Protein AF-A0AAW7XDD5-F1 (afdb_monomer_lite)

Organism: NCBI:txid86304

Radius of gyration: 12.58 Å; chains: 1; bounding box: 29×21×34 Å

Structure (mmCIF, N/CA/C/O backbone):
data_AF-A0AAW7XDD5-F1
#
_entry.id   AF-A0AAW7XDD5-F1
#
loop_
_atom_site.group_PDB
_atom_site.id
_atom_site.type_symbol
_atom_site.label_atom_id
_atom_site.label_alt_id
_atom_site.label_comp_id
_atom_site.label_asym_id
_atom_site.label_entity_id
_atom_site.label_seq_id
_atom_site.pdbx_PDB_ins_code
_atom_site.Cartn_x
_atom_site.Cartn_y
_atom_site.Cartn_z
_atom_site.occupancy
_atom_site.B_iso_or_equiv
_atom_site.auth_seq_id
_atom_site.auth_comp_id
_atom_site.auth_asym_id
_atom_site.auth_atom_id
_atom_site.pdbx_PDB_model_num
ATOM 1 N N . ALA A 1 1 ? 6.075 4.454 -21.531 1.00 57.59 1 ALA A N 1
ATOM 2 C CA . ALA A 1 1 ? 6.723 3.855 -20.342 1.00 57.59 1 ALA A CA 1
ATOM 3 C C . ALA A 1 1 ? 6.836 4.863 -19.196 1.00 57.59 1 ALA A C 1
ATOM 5 O O . ALA A 1 1 ? 6.259 4.606 -18.149 1.00 57.59 1 ALA A O 1
ATOM 6 N N . ALA A 1 2 ? 7.480 6.022 -19.406 1.00 65.62 2 ALA A N 1
ATOM 7 C CA . ALA A 1 2 ? 7.692 7.041 -18.365 1.00 65.62 2 ALA A CA 1
ATOM 8 C C . ALA A 1 2 ? 6.405 7.498 -17.645 1.00 65.62 2 ALA A C 1
ATOM 10 O O . ALA A 1 2 ? 6.359 7.484 -16.421 1.00 65.62 2 ALA A O 1
ATOM 11 N N . GLN A 1 3 ? 5.331 7.783 -18.391 1.00 70.88 3 GLN A N 1
ATOM 12 C CA . GLN A 1 3 ? 4.050 8.240 -17.824 1.00 70.88 3 GLN A CA 1
ATOM 13 C C . GLN A 1 3 ? 3.440 7.267 -16.798 1.00 70.88 3 GLN A C 1
ATOM 15 O O . GLN A 1 3 ? 2.808 7.693 -15.842 1.00 70.88 3 GLN A O 1
ATOM 20 N N . ILE A 1 4 ? 3.653 5.958 -16.953 1.00 74.00 4 ILE A N 1
ATOM 21 C CA . ILE A 1 4 ? 3.051 4.948 -16.066 1.00 74.00 4 ILE A CA 1
ATOM 22 C C . ILE A 1 4 ? 3.867 4.730 -14.800 1.00 74.00 4 ILE A C 1
ATOM 24 O O . ILE A 1 4 ? 3.299 4.453 -13.748 1.00 74.00 4 ILE A O 1
ATOM 28 N N . GLN A 1 5 ? 5.188 4.896 -14.871 1.00 72.88 5 GLN A N 1
ATOM 29 C CA . GLN A 1 5 ? 5.993 4.966 -13.653 1.00 72.88 5 GLN A CA 1
ATOM 30 C C . GLN A 1 5 ? 5.682 6.241 -12.864 1.00 72.88 5 GLN A C 1
ATOM 32 O O . GLN A 1 5 ? 5.630 6.205 -11.637 1.00 72.88 5 GLN A O 1
ATOM 37 N N . GLN A 1 6 ? 5.389 7.337 -13.567 1.00 79.88 6 GLN A N 1
ATOM 38 C CA . GLN A 1 6 ? 5.027 8.610 -12.958 1.00 79.88 6 GLN A CA 1
ATOM 39 C C . GLN A 1 6 ? 3.705 8.541 -12.182 1.00 79.88 6 GLN A C 1
ATOM 41 O O . GLN A 1 6 ? 3.634 9.087 -11.087 1.00 79.88 6 GLN A O 1
ATOM 46 N N . MET A 1 7 ? 2.720 7.766 -12.652 1.00 82.62 7 MET A N 1
ATOM 47 C CA . MET A 1 7 ? 1.478 7.534 -11.900 1.00 82.62 7 MET A CA 1
ATOM 48 C C . MET A 1 7 ? 1.718 6.943 -10.504 1.00 82.62 7 MET A C 1
ATOM 50 O O . MET A 1 7 ? 1.059 7.335 -9.548 1.00 82.62 7 MET A O 1
ATOM 54 N N . LEU A 1 8 ? 2.661 6.006 -10.346 1.00 85.25 8 LEU A N 1
ATOM 55 C CA . LEU A 1 8 ? 2.935 5.442 -9.020 1.00 85.25 8 LEU A CA 1
ATOM 56 C C . LEU A 1 8 ? 3.624 6.456 -8.099 1.00 85.25 8 LEU A C 1
ATOM 58 O O . LEU A 1 8 ? 3.320 6.518 -6.911 1.00 85.25 8 LEU A O 1
ATOM 62 N N . VAL A 1 9 ? 4.514 7.283 -8.651 1.00 86.56 9 VAL A N 1
ATOM 63 C CA . VAL A 1 9 ? 5.124 8.402 -7.916 1.00 86.56 9 VAL A CA 1
ATOM 64 C C . VAL A 1 9 ? 4.052 9.395 -7.461 1.00 86.56 9 VAL A C 1
ATOM 66 O O . VAL A 1 9 ? 4.088 9.859 -6.325 1.00 86.56 9 VAL A O 1
ATOM 69 N N . GLU A 1 10 ? 3.061 9.678 -8.306 1.00 88.31 10 GLU A N 1
ATOM 70 C CA . GLU A 1 10 ? 1.915 10.512 -7.938 1.00 88.31 10 GLU A CA 1
ATOM 71 C C . GLU A 1 10 ? 1.107 9.899 -6.791 1.00 88.31 10 GLU A C 1
ATOM 73 O O . GLU A 1 10 ? 0.794 10.616 -5.845 1.00 88.31 10 GLU A O 1
ATOM 78 N N . TYR A 1 11 ? 0.841 8.587 -6.811 1.00 89.25 11 TYR A N 1
ATOM 79 C CA . TYR A 1 11 ? 0.154 7.904 -5.707 1.00 89.25 11 TYR A CA 1
ATOM 80 C C . TYR A 1 11 ? 0.943 7.921 -4.391 1.00 89.25 11 TYR A C 1
ATOM 82 O O . TYR A 1 11 ? 0.336 7.980 -3.325 1.00 89.25 11 TYR A O 1
ATOM 90 N N . ARG A 1 12 ? 2.280 7.916 -4.440 1.00 8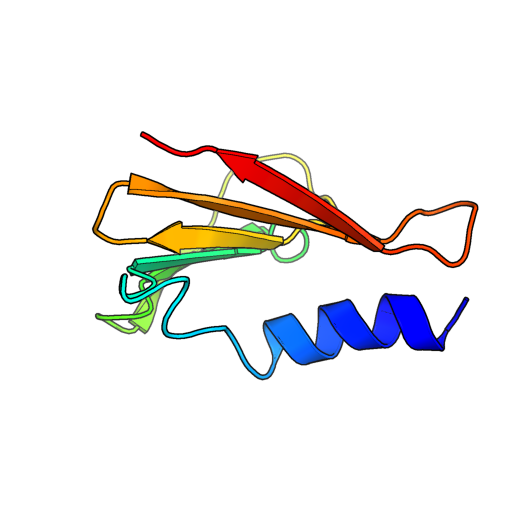9.94 12 ARG A N 1
ATOM 91 C CA . ARG A 1 12 ? 3.122 8.066 -3.239 1.00 89.94 12 ARG A CA 1
ATOM 92 C C . ARG A 1 12 ? 3.111 9.484 -2.684 1.00 89.94 12 ARG A C 1
ATOM 94 O O . ARG A 1 12 ? 3.072 9.675 -1.475 1.00 89.94 12 ARG A O 1
ATOM 101 N N . ASN A 1 13 ? 3.148 10.481 -3.564 1.00 90.00 13 ASN A N 1
ATOM 102 C CA . ASN A 1 13 ? 3.143 11.886 -3.156 1.00 90.00 13 ASN A CA 1
ATOM 103 C C . ASN A 1 13 ? 1.750 12.351 -2.710 1.00 90.00 13 ASN A C 1
ATOM 105 O O . ASN A 1 13 ? 1.636 13.232 -1.862 1.00 90.00 13 ASN A O 1
ATOM 109 N N . ASN A 1 14 ? 0.700 11.747 -3.269 1.00 89.69 14 ASN A N 1
ATOM 110 C CA . ASN A 1 14 ? -0.698 12.040 -2.984 1.00 89.69 14 ASN A CA 1
ATOM 111 C C . ASN A 1 14 ? -1.442 10.739 -2.635 1.00 89.69 14 ASN A C 1
ATOM 113 O O . ASN A 1 14 ? -2.232 10.246 -3.448 1.00 89.69 14 ASN A O 1
ATOM 117 N N . PRO A 1 15 ? -1.195 10.162 -1.444 1.00 87.94 15 PRO A N 1
ATOM 118 C CA . PRO A 1 15 ? -1.817 8.908 -1.048 1.00 87.94 15 PRO A CA 1
ATOM 119 C C . PRO A 1 15 ? -3.338 9.042 -0.977 1.00 87.94 15 PRO A C 1
ATOM 121 O O . PRO A 1 15 ? -3.882 10.044 -0.495 1.00 87.94 15 PRO A O 1
ATOM 124 N N . MET A 1 16 ? -4.035 8.008 -1.452 1.00 89.56 16 MET A N 1
ATOM 125 C CA . MET A 1 16 ? -5.490 7.938 -1.359 1.00 89.56 16 MET A CA 1
ATOM 126 C C . MET A 1 16 ? -5.915 7.914 0.111 1.00 89.56 16 MET A C 1
ATOM 128 O O . MET A 1 16 ? -5.363 7.169 0.915 1.00 89.56 16 MET A O 1
ATOM 132 N N . LYS A 1 17 ? -6.913 8.729 0.459 1.00 91.25 17 LYS A N 1
ATOM 133 C CA . LYS A 1 17 ? -7.462 8.804 1.825 1.00 91.25 17 LYS A CA 1
ATOM 134 C C . LYS A 1 17 ? -8.728 7.976 1.999 1.00 91.25 17 LYS A C 1
ATOM 136 O O . LYS A 1 17 ? -9.104 7.655 3.121 1.00 91.25 17 LYS A O 1
ATOM 141 N N . GLU A 1 18 ? -9.374 7.635 0.893 1.00 92.81 18 GLU A N 1
ATOM 142 C CA . GLU A 1 18 ? -10.635 6.914 0.862 1.00 92.81 18 GLU A CA 1
ATOM 143 C C . GLU A 1 18 ? -10.708 6.068 -0.408 1.00 92.81 18 GLU A C 1
ATOM 145 O O . GLU A 1 18 ? -10.272 6.500 -1.478 1.00 92.81 18 GLU A O 1
ATOM 150 N N . ILE A 1 19 ? -11.247 4.860 -0.282 1.00 91.12 19 ILE A N 1
ATOM 151 C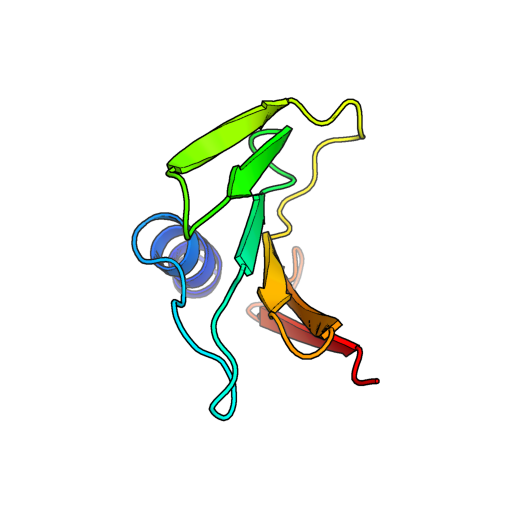 CA . ILE A 1 19 ? -11.499 3.933 -1.381 1.00 91.12 19 ILE A CA 1
ATOM 152 C C . ILE A 1 19 ? -12.905 3.374 -1.170 1.00 91.12 19 ILE A C 1
ATOM 154 O O . ILE A 1 19 ? -13.176 2.746 -0.151 1.00 9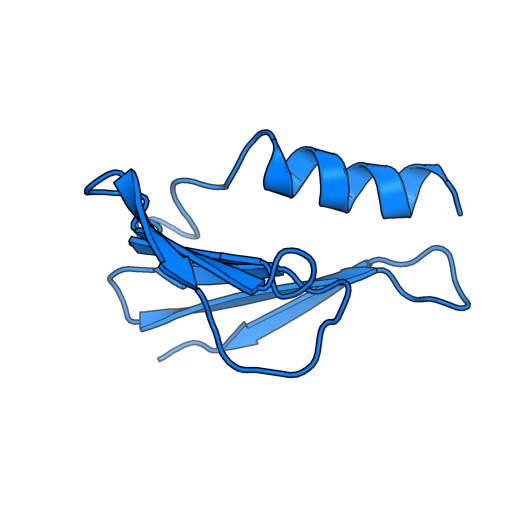1.12 19 ILE A O 1
ATOM 158 N N . LEU A 1 20 ? -13.802 3.606 -2.135 1.00 86.81 20 LEU A N 1
ATOM 159 C CA . LEU A 1 20 ? -15.193 3.124 -2.110 1.00 86.81 20 LEU A CA 1
ATOM 160 C C . LEU A 1 20 ? -15.971 3.487 -0.823 1.00 86.81 20 LEU A C 1
ATOM 162 O O . LEU A 1 20 ? -16.736 2.671 -0.319 1.00 86.81 20 LEU A O 1
ATOM 166 N N . GLY A 1 21 ? -15.787 4.691 -0.270 1.00 90.00 21 GLY A N 1
ATOM 167 C CA . GLY A 1 21 ? -16.448 5.093 0.982 1.00 90.00 21 GLY A CA 1
ATOM 168 C C . GLY A 1 21 ? -15.701 4.688 2.255 1.00 90.00 21 GLY A C 1
ATOM 169 O O . GLY A 1 21 ? -16.043 5.154 3.340 1.00 90.00 21 GLY A O 1
ATOM 170 N N . SER A 1 22 ? -14.681 3.833 2.145 1.00 93.75 22 SER A N 1
ATOM 171 C CA . SER A 1 22 ? -13.895 3.340 3.275 1.00 93.75 22 SER A CA 1
ATOM 172 C C . SER A 1 22 ? -12.589 4.116 3.404 1.00 93.75 22 SER A C 1
ATOM 174 O O . SER A 1 22 ? -11.843 4.269 2.432 1.00 93.75 22 SER A O 1
ATOM 176 N N . LYS A 1 23 ? -12.285 4.618 4.604 1.00 95.56 23 LYS A N 1
ATOM 177 C CA . LYS A 1 23 ? -11.048 5.370 4.848 1.00 95.56 23 LYS A CA 1
ATOM 178 C C . LYS A 1 23 ? -9.836 4.462 4.711 1.00 95.56 23 LYS A C 1
ATOM 180 O O . LYS A 1 23 ? -9.841 3.324 5.176 1.00 95.56 23 LYS A O 1
ATOM 185 N N . VAL A 1 24 ? -8.770 4.988 4.120 1.00 96.19 24 VAL A N 1
ATOM 186 C CA . VAL A 1 24 ? -7.465 4.327 4.094 1.00 96.19 24 VAL A CA 1
ATOM 187 C C . VAL A 1 24 ? -6.822 4.476 5.470 1.00 96.19 24 VAL A C 1
ATOM 189 O O . VAL A 1 24 ? -6.539 5.583 5.920 1.00 96.19 24 VAL A O 1
ATOM 192 N N . ALA A 1 25 ? -6.589 3.348 6.133 1.00 96.38 25 ALA A N 1
ATOM 193 C CA . ALA A 1 25 ? -5.908 3.276 7.418 1.00 96.38 25 ALA A CA 1
ATOM 194 C C . ALA A 1 25 ? -4.385 3.228 7.243 1.00 96.38 25 ALA A C 1
ATOM 196 O O . ALA A 1 25 ? -3.654 3.892 7.978 1.00 96.38 25 ALA A O 1
ATOM 197 N N . TYR A 1 26 ? -3.899 2.469 6.253 1.00 96.94 26 TYR A N 1
ATOM 198 C CA . TYR A 1 26 ? -2.466 2.319 6.002 1.00 96.94 26 TYR A CA 1
ATOM 199 C C . TYR A 1 26 ? -2.098 2.443 4.529 1.00 96.94 26 TYR A C 1
ATOM 201 O O . TYR A 1 26 ? -2.800 1.936 3.654 1.00 96.94 26 TYR A O 1
ATOM 209 N N . ASP A 1 27 ? -0.935 3.040 4.307 1.00 96.50 27 ASP A N 1
ATOM 210 C CA . ASP A 1 27 ? -0.160 3.007 3.072 1.00 96.50 27 ASP A CA 1
ATOM 211 C C . ASP A 1 27 ? 1.094 2.159 3.325 1.00 96.50 27 ASP A C 1
ATOM 213 O O . ASP A 1 27 ? 1.840 2.407 4.271 1.00 96.50 27 ASP A O 1
ATOM 217 N N . CYS A 1 28 ? 1.303 1.130 2.512 1.00 96.75 28 CYS A N 1
ATOM 218 C CA . CYS A 1 28 ? 2.483 0.281 2.547 1.00 96.75 28 CYS A CA 1
ATOM 219 C C . CYS A 1 28 ? 3.262 0.437 1.235 1.00 96.75 28 CYS A C 1
ATOM 221 O O . CYS A 1 28 ? 2.891 -0.162 0.219 1.00 96.75 28 CYS A O 1
ATOM 223 N N . ASP A 1 29 ? 4.372 1.172 1.265 1.00 96.56 29 ASP A N 1
ATOM 224 C CA . ASP A 1 29 ? 5.287 1.312 0.135 1.00 96.56 29 ASP A CA 1
ATOM 225 C C . ASP A 1 29 ? 6.436 0.308 0.252 1.00 96.56 29 ASP A C 1
ATOM 227 O O . ASP A 1 29 ? 7.335 0.413 1.092 1.00 96.56 29 ASP A O 1
ATOM 231 N N . TYR A 1 30 ? 6.413 -0.689 -0.626 1.00 96.19 30 TYR A N 1
ATOM 232 C CA . TYR A 1 30 ? 7.403 -1.760 -0.643 1.00 96.19 30 TYR A CA 1
ATOM 233 C C . TYR A 1 30 ? 8.731 -1.306 -1.257 1.00 96.19 30 TYR A C 1
ATOM 235 O O . TYR A 1 30 ? 9.723 -2.020 -1.139 1.00 96.19 30 TYR A O 1
ATOM 243 N N . GLU A 1 31 ? 8.793 -0.148 -1.919 1.00 94.69 31 GLU A N 1
ATOM 244 C CA . GLU A 1 31 ? 10.046 0.357 -2.488 1.00 94.69 31 GLU A CA 1
ATOM 245 C C . GLU A 1 31 ? 10.900 1.042 -1.414 1.00 94.69 31 GLU A C 1
ATOM 247 O O . GLU A 1 31 ? 12.107 0.792 -1.297 1.00 94.69 31 GLU A O 1
ATOM 252 N N . SER A 1 32 ? 10.260 1.862 -0.577 1.00 95.38 32 SER A N 1
ATOM 253 C CA . SER A 1 32 ? 10.889 2.472 0.597 1.00 95.38 32 SER A CA 1
ATOM 254 C C . SER A 1 32 ? 10.950 1.539 1.809 1.00 95.38 32 SER A C 1
ATOM 256 O O . SER A 1 32 ? 11.735 1.802 2.719 1.00 95.38 32 SER A O 1
ATOM 258 N N . SER A 1 33 ? 10.205 0.427 1.796 1.00 96.94 33 SER A N 1
ATOM 259 C CA . SER A 1 33 ? 10.006 -0.460 2.950 1.00 96.94 33 SER A CA 1
ATOM 260 C C . SER A 1 33 ? 9.341 0.261 4.127 1.00 96.94 33 SER A C 1
ATOM 262 O O . SER A 1 33 ? 9.657 -0.023 5.279 1.00 96.94 33 SER A O 1
ATOM 264 N N . ILE A 1 34 ? 8.418 1.186 3.855 1.00 97.06 34 ILE A N 1
ATOM 265 C CA . ILE A 1 34 ? 7.704 1.956 4.878 1.00 97.06 34 ILE A CA 1
ATOM 266 C C . ILE A 1 34 ? 6.224 1.594 4.873 1.00 97.06 34 ILE A C 1
ATOM 268 O O . ILE A 1 34 ? 5.548 1.644 3.847 1.00 97.06 34 ILE A O 1
ATOM 272 N N . LYS A 1 35 ? 5.712 1.253 6.055 1.00 97.50 35 LYS A N 1
ATOM 27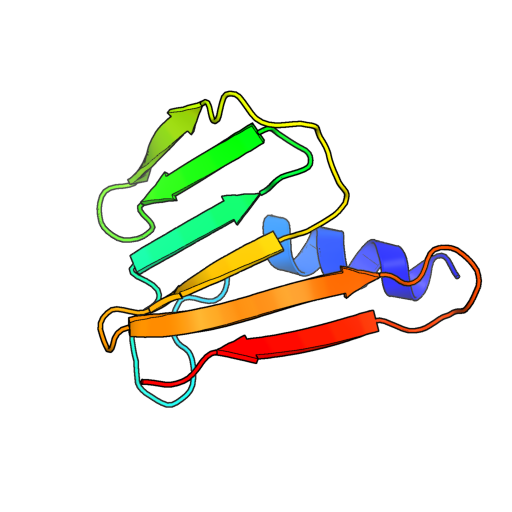3 C CA . LYS A 1 35 ? 4.284 1.220 6.346 1.00 97.50 35 LYS A CA 1
ATOM 274 C C . LYS A 1 35 ? 3.925 2.473 7.126 1.00 97.50 35 LYS A C 1
ATOM 276 O O . LYS A 1 35 ? 4.394 2.650 8.247 1.00 97.50 35 LYS A O 1
ATOM 281 N N . LYS A 1 36 ? 3.063 3.303 6.558 1.00 96.81 36 LYS A N 1
ATOM 282 C CA . LYS A 1 36 ? 2.554 4.528 7.160 1.00 96.81 36 LYS A CA 1
ATOM 283 C C . LYS A 1 36 ? 1.109 4.349 7.595 1.00 96.81 36 LYS A C 1
ATOM 285 O O . LYS A 1 36 ? 0.260 3.929 6.811 1.00 96.81 36 LYS A O 1
ATOM 290 N N . ASN A 1 37 ? 0.814 4.692 8.840 1.00 95.69 37 ASN A N 1
ATOM 291 C CA . ASN A 1 37 ? -0.547 4.892 9.308 1.00 95.69 37 ASN A CA 1
ATOM 292 C C . ASN A 1 37 ? -1.019 6.276 8.846 1.00 95.69 37 ASN A C 1
ATOM 294 O O . ASN A 1 37 ? -0.468 7.293 9.259 1.00 95.69 37 ASN A O 1
ATOM 298 N N . ILE A 1 38 ? -2.029 6.327 7.981 1.00 91.44 38 ILE A N 1
ATOM 299 C CA . ILE A 1 38 ? -2.517 7.590 7.405 1.00 91.44 38 ILE A CA 1
ATOM 300 C C . ILE A 1 38 ? -3.333 8.399 8.425 1.00 91.44 38 ILE A C 1
ATOM 302 O O . ILE A 1 38 ? -3.447 9.617 8.297 1.00 91.44 38 ILE A O 1
ATOM 306 N N . ILE A 1 39 ? -3.858 7.743 9.462 1.00 89.12 39 ILE A N 1
ATOM 307 C CA . ILE A 1 39 ? -4.659 8.368 10.517 1.00 89.12 39 ILE A CA 1
ATOM 308 C C . ILE A 1 39 ? -3.751 9.021 11.566 1.00 89.12 39 ILE A C 1
ATOM 310 O O . ILE A 1 39 ? -3.990 10.162 11.955 1.00 89.12 39 ILE A O 1
ATOM 314 N N . THR A 1 40 ? -2.715 8.310 12.025 1.00 93.44 40 THR A N 1
ATOM 315 C CA . THR A 1 40 ? -1.817 8.794 13.095 1.00 93.44 40 THR A CA 1
ATOM 316 C C . THR A 1 40 ? -0.550 9.466 12.572 1.00 93.44 40 THR A C 1
ATOM 318 O O . THR A 1 40 ? 0.079 10.230 13.297 1.00 93.44 40 THR A O 1
ATOM 321 N N . GLY A 1 41 ? -0.164 9.193 11.324 1.00 92.81 41 GLY A N 1
ATOM 322 C CA . GLY A 1 41 ? 1.097 9.641 10.734 1.00 92.81 41 GLY A CA 1
ATOM 323 C C . GLY A 1 41 ? 2.311 8.789 11.115 1.00 92.81 41 GLY A C 1
ATOM 324 O O . GLY A 1 41 ? 3.403 9.070 10.630 1.00 92.81 41 GLY A O 1
ATOM 325 N N . GLU A 1 42 ? 2.142 7.761 11.950 1.00 96.56 42 GLU A N 1
ATOM 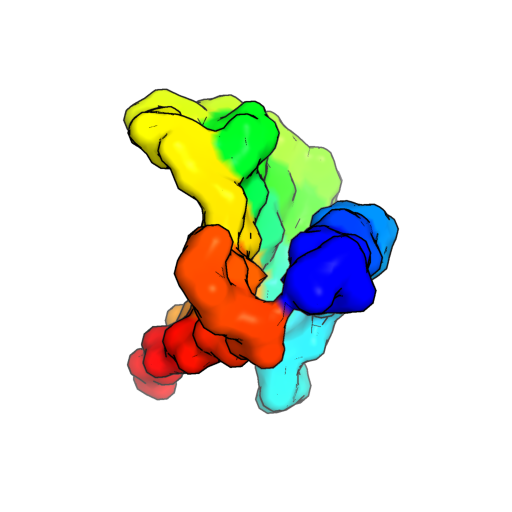326 C CA . GLU A 1 42 ? 3.235 6.878 12.363 1.00 96.56 42 GLU A CA 1
ATOM 327 C C . GLU A 1 42 ? 3.768 6.046 11.195 1.00 96.56 42 GLU A C 1
ATOM 329 O O . GLU A 1 42 ? 3.004 5.523 10.381 1.00 96.56 42 GLU A O 1
ATOM 334 N N . GLU A 1 43 ? 5.086 5.876 11.153 1.00 97.56 43 GLU A N 1
ATOM 335 C CA . GLU A 1 43 ? 5.781 5.089 10.140 1.00 97.56 43 GLU A CA 1
ATOM 336 C C . GLU A 1 43 ? 6.527 3.925 10.791 1.00 97.56 43 GLU A C 1
ATOM 338 O O . GLU A 1 43 ? 7.095 4.037 11.877 1.00 97.56 43 GLU A O 1
ATOM 343 N N . THR A 1 44 ? 6.504 2.772 10.132 1.00 97.44 44 THR A N 1
ATOM 344 C CA . THR A 1 44 ? 7.216 1.570 10.561 1.00 97.44 44 THR A CA 1
ATOM 345 C C . THR A 1 44 ? 7.982 0.992 9.387 1.00 97.44 44 THR A C 1
ATOM 347 O O . THR A 1 44 ? 7.422 0.789 8.307 1.00 97.44 44 THR A O 1
ATOM 350 N N . THR A 1 45 ? 9.256 0.685 9.610 1.00 97.62 45 THR A N 1
ATOM 351 C CA . THR A 1 45 ? 10.079 -0.014 8.625 1.00 97.62 45 THR A CA 1
ATOM 352 C C . THR A 1 45 ? 9.639 -1.471 8.512 1.00 97.62 45 THR A C 1
ATOM 354 O O . THR A 1 45 ? 9.515 -2.177 9.511 1.00 97.62 45 THR A O 1
ATOM 357 N N . MET A 1 46 ? 9.412 -1.928 7.286 1.00 96.88 46 MET A N 1
ATOM 358 C CA . MET A 1 46 ? 9.057 -3.304 6.963 1.00 96.88 46 MET A CA 1
ATOM 359 C C . MET A 1 46 ? 10.317 -4.100 6.605 1.00 96.88 46 MET A C 1
ATOM 361 O O . MET A 1 46 ? 11.034 -3.736 5.674 1.00 96.88 46 MET A O 1
ATOM 365 N N . ASP A 1 47 ? 10.563 -5.214 7.294 1.00 95.75 47 ASP A N 1
ATOM 366 C CA . ASP A 1 47 ? 11.653 -6.142 6.960 1.00 95.75 47 ASP A CA 1
ATOM 367 C C . ASP A 1 47 ? 11.205 -7.141 5.882 1.00 95.75 47 ASP A C 1
ATOM 369 O O . ASP A 1 47 ? 10.860 -8.292 6.14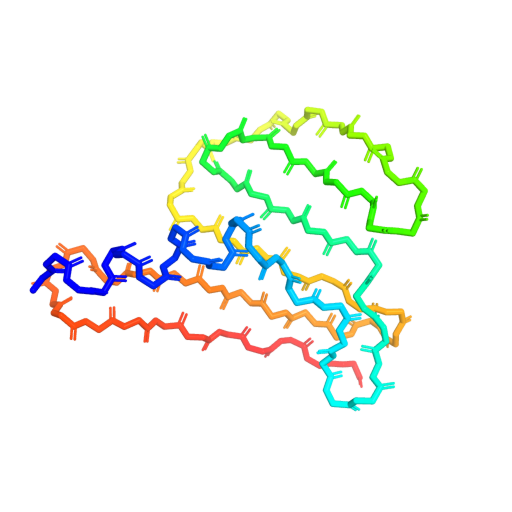9 1.00 95.75 47 ASP A O 1
ATOM 373 N N . ILE A 1 48 ? 11.094 -6.645 4.649 1.00 92.31 48 ILE A N 1
ATOM 374 C CA . ILE A 1 48 ? 10.637 -7.404 3.480 1.00 92.31 48 ILE A CA 1
ATOM 375 C C . ILE A 1 48 ? 11.432 -7.009 2.228 1.00 92.31 48 ILE A C 1
ATOM 377 O O . ILE A 1 48 ? 11.924 -5.879 2.142 1.00 92.31 48 ILE A O 1
ATOM 381 N N . PRO A 1 49 ? 11.531 -7.896 1.218 1.00 94.88 49 PRO A N 1
ATOM 382 C CA . PRO A 1 49 ? 12.188 -7.566 -0.040 1.00 94.88 49 PRO A CA 1
ATOM 383 C C . PRO A 1 49 ? 11.557 -6.350 -0.719 1.00 94.88 49 PRO A C 1
ATOM 385 O O . PRO A 1 49 ? 10.333 -6.265 -0.862 1.00 94.88 49 PRO A O 1
ATOM 388 N N . LYS A 1 50 ? 12.411 -5.440 -1.195 1.00 95.00 50 LYS A N 1
ATOM 389 C CA . LYS A 1 50 ? 11.964 -4.236 -1.891 1.00 95.00 50 LYS A CA 1
ATOM 390 C C . LYS A 1 50 ? 11.307 -4.566 -3.223 1.00 95.00 50 LYS A C 1
ATOM 392 O O . LYS A 1 50 ? 11.790 -5.401 -3.990 1.00 95.00 50 LYS A O 1
ATOM 397 N N . SER A 1 51 ? 10.215 -3.876 -3.525 1.00 93.38 51 SER A N 1
ATOM 398 C CA . SER A 1 51 ? 9.529 -3.989 -4.810 1.00 93.38 51 SER A CA 1
ATOM 399 C C . SER A 1 51 ? 8.809 -2.697 -5.150 1.00 93.38 51 SER A C 1
ATOM 401 O O . SER A 1 51 ? 8.340 -2.001 -4.259 1.00 93.38 51 SER A O 1
ATOM 403 N N . ASN A 1 52 ? 8.674 -2.396 -6.441 1.00 92.38 52 ASN A N 1
ATOM 404 C CA . ASN A 1 52 ? 7.935 -1.224 -6.901 1.00 92.38 52 ASN A CA 1
ATOM 405 C C . ASN A 1 52 ? 6.416 -1.474 -6.808 1.00 92.38 52 ASN A C 1
ATOM 407 O O . ASN A 1 52 ? 5.750 -1.742 -7.810 1.00 92.38 52 ASN A O 1
ATOM 411 N N . VAL A 1 53 ? 5.913 -1.523 -5.575 1.00 94.19 53 VAL A N 1
ATOM 412 C CA . VAL A 1 53 ? 4.549 -1.903 -5.205 1.00 94.19 53 VAL A CA 1
ATOM 413 C C . VAL A 1 53 ? 4.071 -0.996 -4.080 1.00 94.19 53 VAL A C 1
ATOM 415 O O . VAL A 1 53 ? 4.785 -0.786 -3.102 1.00 94.19 53 VAL A O 1
ATOM 418 N N . LEU A 1 54 ? 2.839 -0.519 -4.212 1.00 95.69 54 LEU A N 1
ATOM 419 C CA . LEU A 1 54 ? 2.139 0.260 -3.200 1.00 95.69 54 LEU A CA 1
ATOM 420 C C . LEU A 1 54 ? 0.872 -0.487 -2.793 1.00 95.69 54 LEU A C 1
ATOM 422 O O . LEU A 1 54 ? 0.137 -0.952 -3.666 1.00 95.69 54 LEU A O 1
ATOM 426 N N . ILE A 1 55 ? 0.611 -0.635 -1.496 1.00 96.56 55 ILE A N 1
ATOM 427 C CA . ILE A 1 55 ? -0.603 -1.296 -1.004 1.00 96.56 55 ILE A CA 1
ATOM 428 C C . ILE A 1 55 ? -1.324 -0.395 -0.013 1.00 96.56 55 ILE A C 1
ATOM 430 O O . ILE A 1 55 ? -0.776 -0.037 1.023 1.00 96.56 55 ILE A O 1
ATOM 434 N N . TYR A 1 56 ? -2.588 -0.106 -0.302 1.00 96.81 56 TYR A N 1
ATOM 435 C CA . TYR A 1 56 ? -3.490 0.570 0.617 1.00 96.81 56 TYR A CA 1
ATOM 436 C C . TYR A 1 56 ? -4.323 -0.443 1.388 1.00 96.81 56 TYR A C 1
ATOM 438 O O . TYR A 1 56 ? -4.848 -1.397 0.809 1.00 96.81 56 TYR A O 1
ATOM 446 N N . HIS A 1 57 ? -4.470 -0.204 2.685 1.00 96.56 57 HIS A N 1
ATOM 447 C CA . HIS A 1 57 ? -5.380 -0.928 3.560 1.00 96.56 57 HIS A CA 1
ATOM 448 C C . HIS A 1 57 ? -6.428 0.035 4.085 1.00 96.56 57 HIS A C 1
ATOM 450 O O . HIS A 1 57 ? -6.080 1.071 4.652 1.00 96.56 57 HIS A O 1
ATOM 456 N N . THR A 1 58 ? -7.694 -0.319 3.936 1.00 96.12 58 THR A N 1
ATOM 457 C CA . THR A 1 58 ? -8.813 0.473 4.438 1.00 96.12 58 THR A CA 1
ATOM 458 C C . THR A 1 58 ? -9.365 -0.068 5.757 1.00 96.12 58 THR A C 1
ATOM 460 O O . THR A 1 58 ? -9.072 -1.199 6.154 1.00 96.12 58 THR A O 1
ATOM 463 N N . GLU A 1 59 ? -10.155 0.747 6.457 1.00 95.25 59 GLU A N 1
ATOM 464 C CA . GLU A 1 59 ? -10.756 0.404 7.757 1.00 95.25 59 GLU A CA 1
ATOM 465 C C . GLU A 1 59 ? -11.752 -0.768 7.676 1.00 95.25 59 GLU A C 1
ATOM 467 O O . GLU A 1 59 ? -11.815 -1.587 8.592 1.00 95.25 59 GLU A O 1
ATOM 472 N N . ASP A 1 60 ? -12.480 -0.905 6.565 1.00 93.94 60 ASP A N 1
ATOM 473 C CA . ASP A 1 60 ? -13.381 -2.042 6.293 1.00 93.94 60 ASP A CA 1
ATOM 474 C C . ASP A 1 60 ? -12.642 -3.352 5.945 1.00 93.94 60 ASP A C 1
ATOM 476 O O . ASP A 1 60 ? -13.261 -4.406 5.792 1.00 93.94 60 ASP A O 1
ATOM 480 N N . GLY A 1 61 ? -11.308 -3.317 5.861 1.00 93.19 61 GLY A N 1
ATOM 481 C CA . GLY A 1 61 ? -10.467 -4.473 5.565 1.00 93.19 61 GLY A CA 1
ATOM 482 C C . GLY A 1 61 ? -10.190 -4.701 4.078 1.00 93.19 61 GLY A C 1
ATOM 483 O O . GLY A 1 61 ? -9.452 -5.640 3.757 1.00 93.19 61 GLY A O 1
ATOM 484 N N . THR A 1 62 ? -10.713 -3.847 3.191 1.00 94.56 62 THR A N 1
ATOM 485 C CA . THR A 1 62 ? -10.357 -3.849 1.768 1.00 94.56 62 THR A CA 1
ATOM 486 C C . THR A 1 62 ? -8.871 -3.515 1.580 1.00 94.56 62 THR A C 1
ATOM 488 O O . THR A 1 62 ? -8.242 -2.774 2.342 1.00 94.56 62 THR A O 1
ATOM 491 N N . LYS A 1 63 ? -8.261 -4.119 0.558 1.00 95.00 63 LYS A N 1
ATOM 492 C CA . LYS A 1 63 ? -6.862 -3.904 0.184 1.00 95.00 63 LYS A CA 1
ATOM 493 C C . LYS A 1 63 ? -6.761 -3.597 -1.296 1.00 95.00 63 LYS A C 1
ATOM 495 O O . LYS A 1 63 ? -7.313 -4.335 -2.113 1.00 95.00 63 LYS A O 1
ATOM 500 N N . VAL A 1 64 ? -6.005 -2.561 -1.640 1.00 95.38 64 VAL A N 1
ATOM 501 C CA . VAL A 1 64 ? -5.723 -2.198 -3.033 1.00 95.38 64 VAL A CA 1
ATOM 502 C C . VAL A 1 64 ? -4.224 -2.178 -3.253 1.00 95.38 64 VAL A C 1
ATOM 504 O O . VAL A 1 64 ? -3.520 -1.363 -2.669 1.00 95.38 64 VAL A O 1
ATOM 507 N N . CYS A 1 65 ? -3.736 -3.073 -4.104 1.00 95.38 65 CYS A N 1
ATOM 508 C CA . CYS A 1 65 ? -2.341 -3.118 -4.524 1.00 95.38 65 CYS A CA 1
ATOM 509 C C . CYS A 1 65 ? -2.189 -2.464 -5.898 1.00 95.38 65 CYS A C 1
ATOM 511 O O . CYS A 1 65 ? -2.922 -2.802 -6.829 1.00 95.38 65 CYS A O 1
ATOM 513 N N . VAL A 1 66 ? -1.219 -1.562 -6.021 1.00 94.38 66 VAL A N 1
ATOM 514 C CA . VAL A 1 66 ? -0.885 -0.811 -7.230 1.00 94.38 66 VAL A CA 1
ATOM 515 C C . VAL A 1 66 ? 0.545 -1.149 -7.640 1.00 94.38 66 VAL A C 1
ATOM 517 O O . VAL A 1 66 ? 1.483 -1.012 -6.853 1.00 94.38 66 VAL A O 1
ATOM 520 N N . ARG A 1 67 ? 0.725 -1.603 -8.885 1.00 92.50 67 ARG A N 1
ATOM 521 C CA . ARG A 1 67 ? 2.043 -1.975 -9.416 1.00 92.50 67 ARG A CA 1
ATOM 522 C C . ARG A 1 67 ? 2.181 -1.650 -10.908 1.00 92.50 67 ARG A C 1
ATOM 524 O O . ARG A 1 67 ? 1.374 -2.144 -11.699 1.00 92.50 67 ARG A O 1
ATOM 531 N N . PRO A 1 68 ? 3.224 -0.923 -11.346 1.00 91.00 68 PRO A N 1
ATOM 532 C CA . PRO A 1 68 ? 3.532 -0.768 -12.763 1.00 91.00 68 PRO A CA 1
ATOM 533 C C . PRO A 1 68 ? 4.087 -2.073 -13.357 1.00 91.00 68 PRO A C 1
ATOM 535 O O . PRO A 1 68 ? 4.838 -2.816 -12.719 1.00 91.00 68 PRO A O 1
ATOM 538 N N . SER A 1 69 ? 3.728 -2.362 -14.605 1.00 85.19 69 SER A N 1
ATOM 539 C CA . SER A 1 69 ? 4.358 -3.420 -15.393 1.00 85.19 69 SER A CA 1
ATOM 540 C C . SER A 1 69 ? 5.778 -2.996 -15.778 1.00 85.19 69 SER A C 1
ATOM 542 O O . SER A 1 69 ? 6.005 -1.859 -16.186 1.00 85.19 69 SER A O 1
ATOM 544 N N . GLY A 1 70 ? 6.745 -3.906 -15.637 1.00 80.88 70 GLY A N 1
ATOM 545 C CA . GLY A 1 70 ? 8.146 -3.632 -15.980 1.00 80.88 70 GLY A CA 1
ATOM 546 C C . GLY A 1 70 ? 8.436 -3.700 -17.482 1.00 80.88 70 GLY A C 1
ATOM 547 O O . GLY A 1 70 ? 9.403 -3.105 -17.941 1.00 80.88 70 GLY A O 1
ATOM 548 N N . THR A 1 71 ? 7.606 -4.415 -18.244 1.00 82.81 71 THR A N 1
ATOM 549 C CA . THR A 1 71 ? 7.836 -4.700 -19.672 1.00 82.81 71 THR A CA 1
ATOM 550 C C . THR A 1 71 ? 6.852 -3.998 -20.598 1.00 82.81 71 THR A C 1
ATOM 552 O O . THR A 1 71 ? 7.151 -3.780 -21.766 1.00 82.81 71 THR A O 1
ATOM 555 N N . GLU A 1 72 ? 5.684 -3.614 -20.091 1.00 81.75 72 GLU A N 1
ATOM 556 C CA . GLU A 1 72 ? 4.623 -2.993 -20.880 1.00 81.75 72 GLU A CA 1
ATOM 557 C C . GLU A 1 72 ? 4.213 -1.660 -20.253 1.00 81.75 72 GLU A C 1
ATOM 559 O O . GLU A 1 72 ? 4.275 -1.513 -19.031 1.00 81.75 72 GLU A O 1
ATOM 564 N N . PRO A 1 73 ? 3.725 -0.689 -21.038 1.00 83.50 73 PRO A N 1
ATOM 565 C CA . PRO A 1 73 ? 3.141 0.525 -20.495 1.00 83.50 73 PRO A CA 1
ATOM 566 C C . PRO A 1 73 ? 1.752 0.209 -19.914 1.00 83.50 73 PRO A C 1
ATOM 568 O O . PRO A 1 73 ? 0.734 0.579 -20.492 1.00 83.50 73 PRO A O 1
ATOM 571 N N . LYS A 1 74 ? 1.704 -0.476 -18.766 1.00 86.75 74 LYS A N 1
ATOM 572 C CA . LYS A 1 74 ? 0.467 -0.807 -18.040 1.00 86.75 74 LYS A CA 1
ATOM 573 C C . LYS A 1 74 ? 0.677 -0.687 -16.534 1.00 86.75 74 LYS A C 1
ATOM 575 O O . LYS A 1 74 ? 1.744 -1.032 -16.033 1.00 86.75 74 LYS A O 1
ATOM 580 N N . ILE A 1 75 ? -0.355 -0.266 -15.813 1.00 89.69 75 ILE A N 1
ATOM 581 C CA . ILE A 1 75 ? -0.430 -0.342 -14.350 1.00 89.69 75 ILE A CA 1
ATOM 582 C C . ILE A 1 75 ? -1.440 -1.427 -13.971 1.00 89.69 75 ILE A C 1
ATOM 584 O O . ILE A 1 75 ? -2.462 -1.587 -14.639 1.00 89.69 75 ILE A O 1
ATOM 588 N N . LYS A 1 76 ? -1.126 -2.227 -12.952 1.00 92.00 76 LYS A N 1
ATOM 589 C CA . LYS A 1 76 ? -1.980 -3.311 -12.462 1.00 92.00 76 LYS A CA 1
ATOM 590 C C . LYS A 1 76 ? -2.532 -2.934 -11.098 1.00 92.00 76 LYS A C 1
ATOM 592 O O . LYS A 1 76 ? -1.770 -2.523 -10.222 1.00 92.00 76 LYS A O 1
ATOM 597 N N . PHE A 1 77 ? -3.835 -3.136 -10.944 1.00 92.88 77 PHE A N 1
ATOM 598 C CA . PHE A 1 77 ? -4.543 -3.002 -9.681 1.00 92.88 77 PHE A CA 1
ATOM 599 C C . PHE A 1 77 ? -5.043 -4.374 -9.239 1.00 92.88 77 PHE A C 1
ATOM 601 O O . PHE A 1 77 ? -5.639 -5.099 -10.037 1.00 92.88 77 PHE A O 1
ATOM 608 N N . TYR A 1 78 ? -4.803 -4.721 -7.979 1.00 94.81 78 TYR A N 1
ATOM 609 C CA . TYR A 1 78 ? -5.362 -5.918 -7.356 1.00 94.81 78 TYR A CA 1
ATOM 610 C C . TYR A 1 78 ? -6.211 -5.502 -6.165 1.00 94.81 78 TYR A C 1
ATOM 612 O O . TYR A 1 78 ? -5.756 -4.725 -5.326 1.00 94.81 78 TYR A O 1
ATOM 620 N N . PHE A 1 79 ? -7.420 -6.047 -6.092 1.00 93.62 79 PHE A N 1
ATOM 621 C CA . PHE A 1 79 ? -8.391 -5.745 -5.049 1.00 93.62 79 PHE A CA 1
ATOM 622 C C . PHE A 1 79 ? -8.614 -6.996 -4.205 1.00 93.62 79 PHE A C 1
ATOM 624 O O . PHE A 1 79 ? -9.019 -8.036 -4.723 1.00 93.62 79 PHE A O 1
ATOM 631 N N . GLY A 1 80 ? -8.320 -6.898 -2.913 1.00 92.81 80 GLY A N 1
ATOM 632 C CA . GLY A 1 80 ? -8.699 -7.892 -1.917 1.00 92.81 80 GLY A CA 1
ATOM 633 C C . GLY A 1 80 ? -9.830 -7.325 -1.078 1.00 92.81 80 GLY A C 1
ATOM 634 O O . GLY A 1 80 ? -9.578 -6.458 -0.249 1.00 92.81 80 GLY A O 1
ATOM 635 N N . VAL A 1 81 ? -11.053 -7.785 -1.316 1.00 87.81 81 VAL A N 1
ATOM 636 C CA . VAL A 1 81 ? -12.247 -7.385 -0.557 1.00 87.81 81 VAL A CA 1
ATOM 637 C C . VAL A 1 81 ? -12.549 -8.419 0.526 1.00 87.81 81 VAL A C 1
ATOM 639 O O . VAL A 1 81 ? -12.172 -9.586 0.384 1.00 87.81 81 VAL A O 1
ATOM 642 N N . LYS A 1 82 ? -13.190 -7.983 1.609 1.00 71.06 82 LYS A N 1
ATOM 643 C CA . LYS A 1 82 ? -13.669 -8.843 2.694 1.00 71.06 82 LYS A CA 1
ATOM 644 C C . LYS A 1 82 ? -15.183 -8.991 2.621 1.00 71.06 82 LYS A C 1
ATOM 646 O O . LYS A 1 82 ? -15.839 -7.998 2.245 1.00 71.06 82 LYS A O 1
#

Sequence (82 aa):
AAQIQQMLVEYRNNPMKEILGSKVAYDCDYESSIKKNIITGEETTMDIPKSNVLIYHTEDGTKVCVRPSGTEPKIKFYFGVK

InterPro domains:
  IPR005843 Alpha-D-phosphohexomutase, C-terminal [PF00408] (50-80)
  IPR036900 Alpha-D-phosphohexomutase, C-terminal domain superfamily [SSF55957] (41-79)

pLDDT: mean 90.73, std 7.69, range [57.59, 97.62]

Foldseek 3Di:
DVVLLVVLVVCVVPPDQDDPNFGFQWKQQLQQQWIAGPVPRDIDRHPDHGDRKIWTATPQGKIWIWHADPPDRDIDIDIDHD

Secondary structure (DSSP, 8-state):
-HHHHHHHHHHHHS--SEETTEEEEEEEETTTTEEEETTT--EEE--S---S-EEEEETTS-EEEEEE-SSSS-EEEEEE--